Protein AF-A0A9E0WA59-F1 (afdb_monomer_lite)

Foldseek 3Di:
DDDDDDDPVVPDDDDPVVPDDDPQKDWAFDQDPDNPDTHTDIDGDDDDDDDDD

pLDDT: mean 89.74, std 11.24, range [46.31, 98.5]

Radius of gyration: 21.41 Å; chains: 1; bounding box: 44×14×73 Å

Structure (mmCIF, N/CA/C/O backbone):
data_AF-A0A9E0WA59-F1
#
_entry.id   AF-A0A9E0WA59-F1
#
loop_
_atom_site.group_PDB
_atom_site.id
_atom_site.type_symbol
_atom_site.label_atom_id
_atom_site.label_alt_id
_atom_site.label_comp_id
_atom_site.label_asym_id
_atom_site.label_entity_id
_atom_site.label_seq_id
_atom_site.pdbx_PDB_ins_code
_atom_site.Cartn_x
_atom_site.Cartn_y
_atom_site.Cartn_z
_atom_site.occupancy
_atom_site.B_iso_or_equiv
_atom_site.auth_seq_id
_atom_site.auth_comp_id
_atom_site.auth_asym_id
_atom_site.auth_atom_id
_atom_site.pdbx_PDB_model_num
ATOM 1 N N . MET A 1 1 ? 25.975 -5.948 -43.100 1.00 46.31 1 MET A N 1
ATOM 2 C CA . MET A 1 1 ? 26.058 -6.613 -41.786 1.00 46.31 1 MET A CA 1
ATOM 3 C C . MET A 1 1 ? 25.786 -5.513 -40.779 1.00 46.31 1 MET A C 1
ATOM 5 O O . MET A 1 1 ? 26.629 -4.645 -40.615 1.00 46.31 1 MET A O 1
ATOM 9 N N . THR A 1 2 ? 24.542 -5.405 -40.322 1.00 46.94 2 THR A N 1
ATOM 10 C CA . THR A 1 2 ? 24.079 -4.244 -39.550 1.00 46.94 2 THR A CA 1
ATOM 11 C C . THR A 1 2 ? 24.294 -4.546 -38.077 1.00 46.94 2 THR A C 1
ATOM 13 O O . THR A 1 2 ? 23.616 -5.422 -37.546 1.00 46.94 2 THR A O 1
ATOM 16 N N . ASP A 1 3 ? 25.248 -3.866 -37.447 1.00 73.81 3 ASP A N 1
ATOM 17 C CA . ASP A 1 3 ? 25.417 -3.913 -35.995 1.00 73.81 3 ASP A CA 1
ATOM 18 C C . ASP A 1 3 ? 24.227 -3.201 -35.351 1.00 73.81 3 ASP A C 1
ATOM 20 O O . ASP A 1 3 ? 23.996 -2.010 -35.579 1.00 73.81 3 ASP A O 1
ATOM 24 N N . LEU A 1 4 ? 23.431 -3.952 -34.593 1.00 74.06 4 LEU A N 1
ATOM 25 C CA . LEU A 1 4 ? 22.360 -3.383 -33.787 1.00 74.06 4 LEU A CA 1
ATOM 26 C C . LEU A 1 4 ? 22.972 -2.844 -32.488 1.00 74.06 4 LEU A C 1
ATOM 28 O O . LEU A 1 4 ? 23.759 -3.548 -31.854 1.00 74.06 4 LEU A O 1
ATOM 32 N N . PRO A 1 5 ? 22.636 -1.611 -32.079 1.00 79.00 5 PRO A N 1
ATOM 33 C CA . PRO A 1 5 ? 23.171 -1.037 -30.854 1.00 79.00 5 PRO A CA 1
ATOM 34 C C . PRO A 1 5 ? 22.677 -1.825 -29.636 1.00 79.00 5 PRO A C 1
ATOM 36 O O . PRO A 1 5 ? 21.483 -2.073 -29.491 1.00 79.00 5 PRO A O 1
ATOM 39 N N . THR A 1 6 ? 23.597 -2.193 -28.744 1.00 82.00 6 THR A N 1
ATOM 40 C CA . THR A 1 6 ? 23.264 -2.801 -27.450 1.00 82.00 6 THR A CA 1
ATOM 41 C C . THR A 1 6 ? 22.604 -1.760 -26.553 1.00 82.00 6 THR A C 1
ATOM 43 O O . THR A 1 6 ? 23.233 -0.756 -26.204 1.00 82.00 6 THR A O 1
ATOM 46 N N . TYR A 1 7 ? 21.355 -1.994 -26.145 1.00 85.50 7 TYR A N 1
ATOM 47 C CA . TYR A 1 7 ? 20.649 -1.095 -25.240 1.00 85.50 7 TYR A CA 1
ATOM 48 C C . TYR A 1 7 ? 20.867 -1.513 -23.785 1.00 85.50 7 TYR A C 1
ATOM 50 O O . TYR A 1 7 ? 20.809 -2.689 -23.430 1.00 85.50 7 TYR A O 1
ATOM 58 N N . LEU A 1 8 ? 21.072 -0.533 -22.899 1.00 83.81 8 LEU A N 1
ATOM 59 C CA . LEU A 1 8 ? 21.232 -0.787 -21.462 1.00 83.81 8 LEU A CA 1
ATOM 60 C C . LEU A 1 8 ? 20.019 -1.533 -20.874 1.00 83.81 8 LEU A C 1
ATOM 62 O O . LEU A 1 8 ? 20.178 -2.348 -19.970 1.00 83.81 8 LEU A O 1
ATOM 66 N N . SER A 1 9 ? 18.822 -1.307 -21.424 1.00 85.06 9 SER A N 1
ATOM 67 C CA . SER A 1 9 ? 17.583 -2.000 -21.049 1.00 85.06 9 SER A CA 1
ATOM 68 C C . SER A 1 9 ? 17.641 -3.518 -21.213 1.00 85.06 9 SER A C 1
ATOM 70 O O . SER A 1 9 ? 16.926 -4.216 -20.502 1.00 85.06 9 SER A O 1
ATOM 72 N N . ASP A 1 10 ? 18.488 -4.031 -22.108 1.00 86.31 10 ASP A N 1
ATOM 73 C CA . ASP A 1 10 ? 18.537 -5.461 -22.433 1.00 86.31 10 ASP A CA 1
ATOM 74 C C . ASP A 1 10 ? 19.206 -6.284 -21.322 1.00 86.31 10 ASP A C 1
ATOM 76 O O . ASP A 1 10 ? 18.960 -7.483 -21.191 1.00 86.31 10 ASP A O 1
ATOM 80 N N . SER A 1 11 ? 20.047 -5.645 -20.501 1.00 86.19 11 SER A N 1
ATOM 81 C CA . SER A 1 11 ? 20.786 -6.300 -19.411 1.00 86.19 11 SER A CA 1
ATOM 82 C C . SER A 1 11 ? 20.594 -5.654 -18.037 1.00 86.19 11 SER A C 1
ATOM 84 O O . SER A 1 11 ? 20.910 -6.285 -17.026 1.00 86.19 11 SER A O 1
ATOM 86 N N . ALA A 1 12 ? 20.057 -4.431 -17.966 1.00 86.88 12 ALA A N 1
ATOM 87 C CA . ALA A 1 12 ? 19.802 -3.749 -16.705 1.00 86.88 12 ALA A CA 1
ATOM 88 C C . ALA A 1 12 ? 18.787 -4.522 -15.854 1.00 86.88 12 ALA A C 1
ATOM 90 O O . ALA A 1 12 ? 17.666 -4.808 -16.274 1.00 86.88 12 ALA A O 1
ATOM 91 N N . ARG A 1 13 ? 19.176 -4.824 -14.615 1.00 88.19 13 ARG A N 1
ATOM 92 C CA . ARG A 1 13 ? 18.290 -5.390 -13.599 1.00 88.19 13 ARG A CA 1
ATOM 93 C C . ARG A 1 13 ? 18.170 -4.407 -12.450 1.00 88.19 13 ARG A C 1
ATOM 95 O O . ARG A 1 13 ? 19.168 -3.853 -11.999 1.00 88.19 13 ARG A O 1
ATOM 102 N N . VAL A 1 14 ? 16.943 -4.201 -11.988 1.00 88.81 14 VAL A N 1
ATOM 103 C CA . VAL A 1 14 ? 16.690 -3.464 -10.749 1.00 88.81 14 VAL A CA 1
ATOM 104 C C . VAL A 1 14 ? 17.105 -4.322 -9.558 1.00 88.81 14 VAL A C 1
ATOM 106 O O . VAL A 1 14 ? 17.012 -5.551 -9.609 1.00 88.81 14 VAL A O 1
ATOM 109 N N . ASP A 1 15 ? 17.560 -3.676 -8.488 1.00 91.06 15 ASP A N 1
ATOM 110 C CA . ASP A 1 15 ? 17.798 -4.361 -7.222 1.00 91.06 15 ASP A CA 1
ATOM 111 C C . ASP A 1 15 ? 16.504 -5.060 -6.771 1.00 91.06 15 ASP A C 1
ATOM 113 O O . ASP A 1 15 ? 15.423 -4.466 -6.757 1.00 91.06 15 ASP A O 1
ATOM 117 N N . SER A 1 16 ? 16.615 -6.338 -6.409 1.00 90.75 16 SER A N 1
ATOM 118 C CA . SER A 1 16 ? 15.480 -7.135 -5.942 1.00 90.75 16 SER A CA 1
ATOM 119 C C . SER A 1 16 ? 14.870 -6.563 -4.660 1.00 90.75 16 SER A C 1
ATOM 121 O O . SER A 1 16 ? 13.656 -6.643 -4.479 1.00 90.75 16 SER A O 1
ATOM 123 N N . ALA A 1 17 ? 15.677 -5.918 -3.810 1.00 88.00 17 ALA A N 1
ATOM 124 C CA . ALA A 1 17 ? 15.182 -5.229 -2.623 1.00 88.00 17 ALA A CA 1
ATOM 125 C C . ALA A 1 17 ? 14.289 -4.025 -2.979 1.00 88.00 17 ALA A C 1
ATOM 127 O O . ALA A 1 17 ? 13.324 -3.739 -2.272 1.00 88.00 17 ALA A O 1
ATOM 128 N N . ALA A 1 18 ? 14.556 -3.348 -4.102 1.00 88.56 18 ALA A N 1
ATOM 129 C CA . ALA A 1 18 ? 13.807 -2.164 -4.527 1.00 88.56 18 ALA A CA 1
ATOM 130 C C . ALA A 1 18 ? 12.402 -2.485 -5.068 1.00 88.56 18 ALA A C 1
ATOM 132 O O . ALA A 1 18 ? 11.540 -1.607 -5.097 1.00 88.56 18 ALA A O 1
ATOM 133 N N . ILE A 1 19 ? 12.157 -3.730 -5.492 1.00 90.12 19 ILE A N 1
ATOM 134 C CA . ILE A 1 19 ? 10.843 -4.189 -5.979 1.00 90.12 19 ILE A CA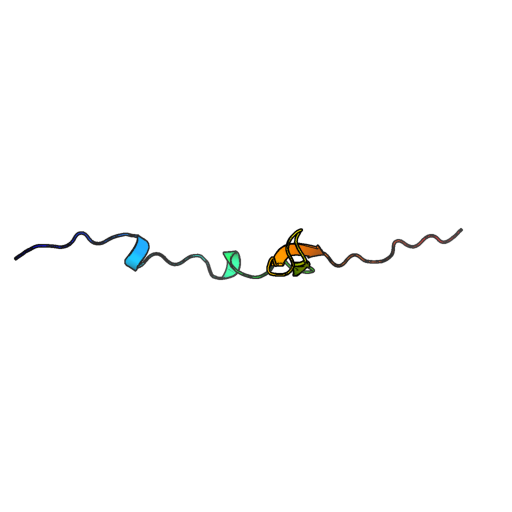 1
ATOM 135 C C . ILE A 1 19 ? 10.051 -4.968 -4.926 1.00 90.12 19 ILE A C 1
ATOM 137 O O . ILE A 1 19 ? 8.929 -5.410 -5.190 1.00 90.12 19 ILE A O 1
ATOM 141 N N . GLN A 1 20 ? 10.624 -5.161 -3.739 1.00 91.25 20 GLN A N 1
ATOM 142 C CA . GLN A 1 20 ? 9.963 -5.878 -2.666 1.00 91.25 20 GLN A CA 1
ATOM 143 C C . GLN A 1 20 ? 8.810 -5.031 -2.094 1.00 91.25 20 GLN A C 1
ATOM 145 O O . GLN A 1 20 ? 8.938 -3.809 -1.974 1.00 91.25 20 GLN A O 1
ATOM 150 N N . PRO A 1 21 ? 7.659 -5.640 -1.743 1.00 90.81 21 PRO A N 1
ATOM 151 C CA . PRO A 1 21 ? 6.563 -4.902 -1.131 1.00 90.81 21 PRO A CA 1
ATOM 152 C C . PRO A 1 21 ? 6.995 -4.207 0.161 1.00 90.81 21 PRO A C 1
AT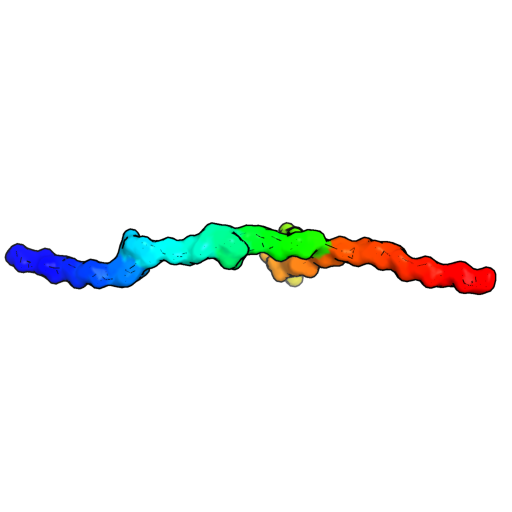OM 154 O O . PRO A 1 21 ? 7.715 -4.779 0.979 1.00 90.81 21 PRO A O 1
ATOM 157 N N . LEU A 1 22 ? 6.506 -2.983 0.360 1.00 92.31 22 LEU A N 1
ATOM 158 C CA . LEU A 1 22 ? 6.761 -2.228 1.583 1.00 92.31 22 LEU A CA 1
ATOM 159 C C . LEU A 1 22 ? 6.173 -2.979 2.795 1.00 92.31 22 LEU A C 1
ATOM 161 O O . LEU A 1 22 ? 4.989 -3.339 2.742 1.00 92.31 22 LEU A O 1
ATOM 165 N N . PRO A 1 23 ? 6.945 -3.188 3.881 1.00 94.19 23 PRO A N 1
ATOM 166 C CA . PRO A 1 23 ? 6.464 -3.866 5.083 1.00 94.19 23 PRO A CA 1
ATOM 167 C C . PRO A 1 23 ? 5.187 -3.237 5.644 1.00 94.19 23 PRO A C 1
ATOM 169 O O . PRO A 1 23 ? 5.016 -2.019 5.608 1.00 94.19 23 PRO A O 1
ATOM 172 N N . GLY A 1 24 ? 4.279 -4.071 6.157 1.00 95.19 24 GLY A N 1
ATOM 173 C CA . GLY A 1 24 ? 3.006 -3.613 6.728 1.00 95.19 24 GLY A CA 1
ATOM 174 C C . GLY A 1 24 ? 2.043 -2.977 5.716 1.00 95.19 24 GLY A C 1
ATOM 175 O O . GLY A 1 24 ? 1.027 -2.417 6.121 1.00 95.19 24 GLY A O 1
ATOM 176 N N . SER A 1 25 ? 2.339 -3.051 4.413 1.00 96.94 25 SER A N 1
ATOM 177 C CA . SER A 1 25 ? 1.486 -2.504 3.361 1.00 96.94 25 SER A CA 1
ATOM 178 C C . SER A 1 25 ? 1.187 -3.534 2.277 1.00 96.94 25 SER A C 1
ATOM 180 O O . SER A 1 25 ? 2.008 -4.400 1.971 1.00 96.94 25 SER A O 1
ATOM 182 N N . ARG A 1 26 ? 0.028 -3.397 1.632 1.00 95.88 26 ARG A N 1
ATOM 183 C CA . ARG A 1 26 ? -0.311 -4.168 0.432 1.00 95.88 26 ARG A CA 1
ATOM 184 C C . ARG A 1 26 ? -0.975 -3.302 -0.628 1.00 95.88 26 ARG A C 1
ATOM 186 O O . ARG A 1 26 ? -1.672 -2.331 -0.329 1.00 95.88 26 ARG A O 1
ATOM 193 N N . LYS A 1 27 ? -0.776 -3.682 -1.892 1.00 95.81 27 LYS A N 1
ATOM 194 C CA . LYS A 1 27 ? -1.522 -3.110 -3.013 1.00 95.81 27 LYS A CA 1
ATOM 195 C C . LYS A 1 27 ? -2.946 -3.654 -2.973 1.00 95.81 27 LYS A C 1
ATOM 197 O O . LYS A 1 27 ? -3.139 -4.867 -2.998 1.00 95.81 27 LYS A O 1
ATOM 202 N N . VAL A 1 28 ? -3.924 -2.762 -2.954 1.00 97.31 28 VAL A N 1
ATOM 203 C CA . VAL A 1 28 ? -5.345 -3.105 -3.071 1.00 97.31 28 VAL A CA 1
ATOM 204 C C . VAL A 1 28 ? -5.932 -2.420 -4.294 1.00 97.31 28 VAL A C 1
ATOM 206 O O . VAL A 1 28 ? -5.344 -1.485 -4.841 1.00 97.31 28 VAL A O 1
ATOM 209 N N . TYR A 1 29 ? -7.084 -2.903 -4.742 1.00 98.38 29 TYR A N 1
ATOM 210 C CA . TYR A 1 29 ? -7.819 -2.294 -5.839 1.00 98.38 29 TYR A CA 1
ATOM 211 C C . TYR A 1 29 ? -9.213 -1.927 -5.362 1.00 98.38 29 TYR A C 1
ATOM 213 O O . TYR A 1 29 ? -9.928 -2.777 -4.837 1.00 98.38 29 TYR A O 1
ATOM 221 N N . VAL A 1 30 ? -9.589 -0.671 -5.570 1.00 97.94 30 VAL A N 1
ATOM 222 C C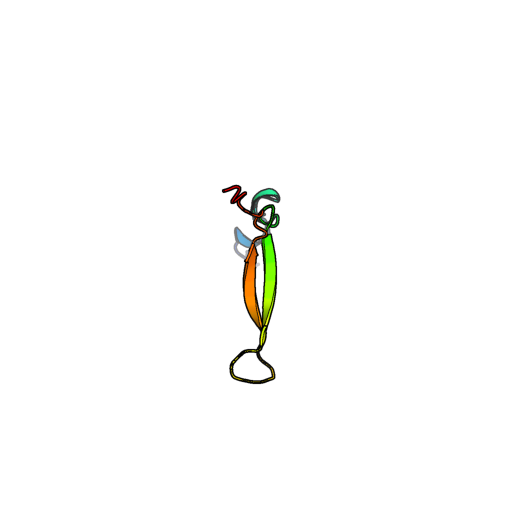A . VAL A 1 30 ? -10.929 -0.160 -5.268 1.00 97.94 30 VAL A CA 1
ATOM 223 C C . VAL A 1 30 ? -11.667 0.047 -6.588 1.00 97.94 30 VAL A C 1
ATOM 225 O O . VAL A 1 30 ? -11.042 0.364 -7.606 1.00 97.94 30 VAL A O 1
ATOM 228 N N . GLN A 1 31 ? -12.982 -0.169 -6.602 1.00 98.50 31 GLN A N 1
ATOM 229 C CA . GLN A 1 31 ? -13.787 0.092 -7.793 1.00 98.50 31 GLN A CA 1
ATOM 230 C C . GLN A 1 31 ? -13.721 1.582 -8.155 1.00 98.50 31 GLN A C 1
ATOM 232 O O . GLN A 1 31 ? -13.859 2.447 -7.291 1.00 98.50 31 GLN A O 1
ATOM 237 N N . GLY A 1 32 ? -13.468 1.874 -9.431 1.00 97.88 32 GLY A N 1
ATOM 238 C CA . GLY A 1 32 ? -13.480 3.240 -9.947 1.00 97.88 32 GLY A CA 1
ATOM 239 C C . GLY A 1 32 ? -14.892 3.748 -10.242 1.00 97.88 32 GLY A C 1
ATOM 240 O O . GLY A 1 32 ? -15.891 3.088 -9.979 1.00 97.88 32 GLY A O 1
ATOM 241 N N . SER A 1 33 ? -14.977 4.923 -10.865 1.00 97.94 33 SER A N 1
ATOM 242 C CA . SER A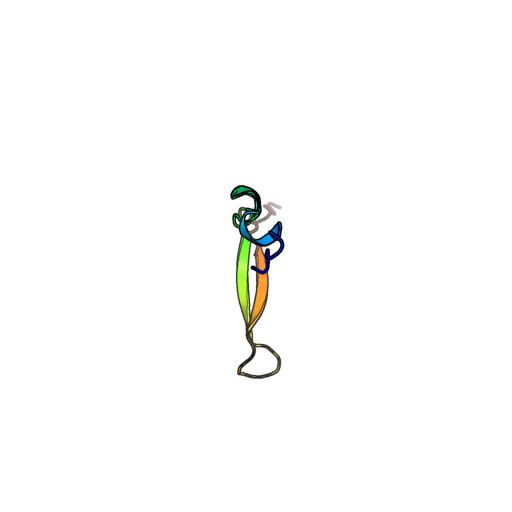 1 33 ? -16.255 5.510 -11.300 1.00 97.94 33 SER A CA 1
ATOM 243 C C . SER A 1 33 ? -16.990 4.678 -12.356 1.00 97.94 33 SER A C 1
ATOM 245 O O . SER A 1 33 ? -18.203 4.798 -12.505 1.00 97.94 33 SER A O 1
ATOM 247 N N . ARG A 1 34 ? -16.258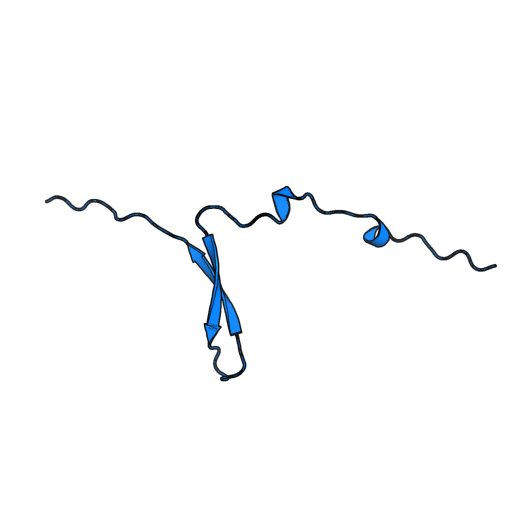 3.840 -13.095 1.00 98.19 34 ARG A N 1
ATOM 248 C CA . ARG A 1 34 ? -16.808 2.845 -14.017 1.00 98.19 34 ARG A CA 1
ATOM 249 C C . ARG A 1 34 ? -16.589 1.451 -13.449 1.00 98.19 34 ARG A C 1
ATOM 251 O O . ARG A 1 34 ? -15.579 1.197 -12.791 1.00 98.19 34 ARG A O 1
ATOM 258 N N . SER A 1 35 ? -17.520 0.547 -13.728 1.00 97.06 35 SER A N 1
ATOM 259 C CA . SER A 1 35 ? -17.547 -0.787 -13.126 1.00 97.06 35 SER A CA 1
ATOM 260 C C . SER A 1 35 ? -16.358 -1.674 -13.507 1.00 97.06 35 SER A C 1
ATOM 262 O O . SER A 1 35 ? -16.000 -2.559 -12.736 1.00 97.06 35 SER A O 1
ATOM 264 N N . ASP A 1 36 ? -15.732 -1.418 -14.655 1.00 97.69 36 ASP A N 1
ATOM 265 C CA . ASP A 1 36 ? -14.546 -2.107 -15.170 1.00 97.69 36 ASP A CA 1
ATOM 266 C C . ASP A 1 36 ? -13.230 -1.605 -14.555 1.00 97.69 36 ASP A C 1
ATOM 268 O O . ASP A 1 36 ? -12.191 -2.263 -14.656 1.00 97.69 36 ASP A O 1
ATOM 272 N N . LEU A 1 37 ? -13.251 -0.441 -13.904 1.00 98.25 37 LEU A N 1
ATOM 273 C CA . LEU A 1 37 ? -12.049 0.180 -13.372 1.00 98.25 37 LEU A CA 1
ATOM 274 C C . LEU A 1 37 ? -11.675 -0.368 -11.997 1.00 98.25 37 LEU A C 1
ATOM 276 O O . LEU A 1 37 ? -12.465 -0.361 -11.053 1.00 98.25 37 LEU A O 1
ATOM 280 N N . ARG A 1 38 ? -10.400 -0.748 -11.875 1.00 98.50 38 ARG A N 1
ATOM 281 C CA . ARG A 1 38 ? -9.745 -1.143 -10.625 1.00 98.50 38 ARG A CA 1
ATOM 282 C C . ARG A 1 38 ? -8.634 -0.152 -10.301 1.00 98.50 38 ARG A C 1
ATOM 284 O O . ARG A 1 38 ? -7.540 -0.243 -10.858 1.00 98.50 38 ARG A O 1
ATOM 291 N N . VAL A 1 39 ? -8.916 0.799 -9.418 1.00 98.44 39 VAL A N 1
ATOM 292 C CA . VAL A 1 39 ? -7.984 1.866 -9.036 1.00 98.44 39 VAL A CA 1
ATOM 293 C C . VAL A 1 39 ? -6.998 1.329 -7.995 1.00 98.44 39 VAL A C 1
ATOM 295 O O . VAL A 1 39 ? -7.438 0.846 -6.949 1.00 98.44 39 VAL A O 1
ATOM 298 N N . PRO A 1 40 ? -5.680 1.372 -8.255 1.00 98.12 40 PRO A N 1
ATOM 299 C CA . PRO A 1 40 ? -4.694 0.874 -7.309 1.00 98.12 40 PRO A CA 1
ATOM 300 C C . PRO A 1 40 ? -4.546 1.833 -6.124 1.00 98.12 40 PRO A C 1
ATOM 302 O O . PRO A 1 40 ? -4.264 3.013 -6.309 1.00 98.12 40 PRO A O 1
ATOM 305 N N . MET A 1 41 ? -4.664 1.300 -4.912 1.00 98.06 41 MET A N 1
ATOM 306 C CA . MET A 1 41 ? -4.402 2.010 -3.659 1.00 98.06 41 MET A CA 1
ATOM 307 C C . MET A 1 41 ? -3.362 1.241 -2.833 1.00 98.06 41 MET A C 1
ATOM 309 O O . MET A 1 41 ? -3.109 0.055 -3.073 1.00 98.06 41 MET A O 1
ATOM 313 N N . ARG A 1 42 ? -2.756 1.910 -1.847 1.00 97.12 42 ARG A N 1
ATOM 314 C CA . ARG A 1 42 ? -1.883 1.279 -0.848 1.00 97.12 42 ARG A CA 1
ATOM 315 C C . ARG A 1 42 ? -2.614 1.226 0.486 1.00 97.12 42 ARG A C 1
ATOM 317 O O . ARG A 1 42 ? -2.893 2.270 1.065 1.00 97.12 42 ARG A O 1
ATOM 324 N N . GLU A 1 43 ? -2.899 0.022 0.960 1.00 97.50 43 GLU A N 1
ATOM 325 C CA . GLU A 1 43 ? -3.420 -0.197 2.307 1.00 97.50 43 GLU A CA 1
ATOM 326 C C . GLU A 1 43 ? -2.244 -0.368 3.274 1.00 97.50 43 GLU A C 1
ATOM 328 O O . GLU A 1 43 ? -1.284 -1.066 2.941 1.00 97.50 43 GLU A O 1
ATOM 333 N N . ILE A 1 44 ? -2.305 0.284 4.437 1.00 97.06 44 ILE A N 1
ATOM 334 C CA . ILE A 1 44 ? -1.274 0.241 5.481 1.00 97.06 44 ILE A CA 1
ATOM 335 C C . ILE A 1 44 ? -1.934 -0.247 6.769 1.00 97.06 44 ILE A C 1
ATOM 337 O O . ILE A 1 44 ? -2.893 0.369 7.232 1.00 97.06 44 ILE A O 1
ATOM 341 N N . THR A 1 45 ? -1.418 -1.329 7.348 1.00 96.19 45 THR A N 1
ATOM 342 C CA . THR A 1 45 ? -1.891 -1.829 8.642 1.00 96.19 45 THR A CA 1
ATOM 343 C C . THR A 1 45 ? -1.325 -0.964 9.763 1.00 96.19 45 THR A C 1
ATOM 345 O O . THR A 1 45 ? -0.110 -0.796 9.869 1.00 96.19 45 THR A O 1
ATOM 348 N N . VAL A 1 46 ? -2.206 -0.447 10.617 1.00 94.81 46 VAL A N 1
ATOM 349 C CA . VAL A 1 46 ? -1.855 0.292 11.838 1.00 94.81 46 VAL A CA 1
ATOM 350 C C . VAL A 1 46 ? -2.244 -0.521 13.072 1.00 94.81 46 VAL A C 1
ATOM 352 O O . VAL A 1 46 ? -3.035 -1.456 12.972 1.00 94.81 46 VAL A O 1
ATOM 355 N N . GLN A 1 47 ? -1.657 -0.186 14.219 1.00 93.81 47 GLN A N 1
ATOM 356 C CA . GLN A 1 47 ? -2.024 -0.754 15.518 1.00 93.81 47 GLN A CA 1
ATOM 357 C C . GLN A 1 47 ? -2.956 0.212 16.250 1.00 93.81 47 GLN A C 1
ATOM 359 O O . GLN A 1 47 ? -2.863 1.428 16.051 1.00 93.81 47 GLN A O 1
ATOM 364 N N . ASP A 1 48 ? -3.818 -0.323 17.109 1.00 93.81 48 ASP A N 1
ATOM 365 C CA . ASP A 1 48 ? -4.672 0.498 17.962 1.00 93.81 48 ASP A CA 1
ATOM 366 C C . ASP A 1 48 ? -3.823 1.362 18.901 1.00 93.81 48 ASP A C 1
ATOM 368 O O . ASP A 1 48 ? -2.791 0.932 19.423 1.00 93.81 48 ASP A O 1
ATOM 372 N N . THR A 1 49 ? -4.259 2.603 19.116 1.00 93.50 49 THR A N 1
ATOM 373 C CA . THR A 1 49 ? -3.647 3.483 20.118 1.00 93.50 49 THR A CA 1
ATOM 374 C C . THR A 1 49 ? -4.349 3.250 21.457 1.00 93.50 49 THR A C 1
ATO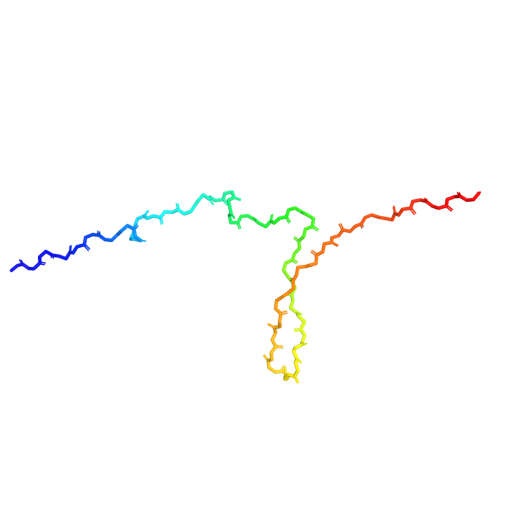M 376 O O . THR A 1 49 ? -5.563 3.447 21.512 1.00 93.50 49 THR A O 1
ATOM 379 N N . PRO A 1 50 ? -3.642 2.847 22.532 1.00 92.06 50 PRO A N 1
ATOM 380 C CA . PRO A 1 50 ? -4.261 2.674 23.844 1.00 92.06 50 PRO A CA 1
ATOM 381 C C . PRO A 1 50 ? -4.861 3.995 24.342 1.00 92.06 50 PRO A C 1
ATOM 383 O O . PRO A 1 50 ? -4.180 5.020 24.341 1.00 92.06 50 PRO A O 1
ATOM 386 N N . THR A 1 51 ? -6.121 3.973 24.777 1.00 88.50 51 THR A N 1
ATOM 387 C CA . THR A 1 51 ? -6.853 5.152 25.281 1.00 88.50 51 THR A CA 1
ATOM 388 C C . THR A 1 51 ? -7.362 4.958 26.711 1.00 88.50 51 THR A C 1
ATOM 390 O O . THR A 1 51 ? -8.466 5.396 27.018 1.00 88.50 51 THR A O 1
ATOM 393 N N . GLU A 1 52 ? -6.613 4.274 27.583 1.00 82.50 52 GLU A N 1
ATOM 394 C CA . GLU A 1 52 ? -7.008 4.161 28.998 1.00 82.50 52 GLU A CA 1
ATOM 395 C C . GLU A 1 52 ? -7.240 5.562 29.600 1.00 82.50 52 GLU A C 1
ATOM 397 O O . GLU A 1 52 ? -6.372 6.435 29.510 1.00 82.50 52 GLU A O 1
ATOM 402 N N . LEU A 1 53 ? -8.449 5.767 30.141 1.00 63.38 53 LEU A N 1
ATOM 403 C CA . LEU A 1 53 ? -8.824 6.891 31.003 1.00 63.38 53 LEU A CA 1
ATOM 404 C C . LEU A 1 53 ? -8.494 6.550 32.456 1.00 63.38 53 LEU A C 1
ATOM 406 O O . LEU A 1 53 ? -8.784 5.397 32.851 1.00 63.38 53 LEU A O 1
#

Secondary structure (DSSP, 8-state):
--PPPPPGGGT----GGGGSPPTTEEEEEEE-SSTT-EEEEEEE--PPPP---

Sequence (53 aa):
MTDLPTYLSDSARVDSAAIQPLPGSRKVYVQGSRSDLRVPMREITVQDTPTEL